Protein AF-A0A2W7B1B4-F1 (afdb_monomer)

Radius of gyration: 13.89 Å; Cα contacts (8 Å, |Δi|>4): 116; chains: 1; bounding box: 40×22×29 Å

Sequence (78 aa):
MQSLEQRQATDWEFVEVWTDATSRVPYLLVLVADREGYKIYDPKEDYRQVFAAPTYEEAKLWLAEDEYERVDGRLTDT

Nearest PDB structures (foldseek):
  1upr-assembly1_A  TM=5.817E-01  e=2.455E+00  Homo sapiens
  2dkp-assembly1_A  TM=4.583E-01  e=1.393E+00  Homo sapiens
  3snh-assembly1_A-2  TM=5.876E-01  e=7.207E+00  Homo sapiens

Foldseek 3Di:
DDDPPPPPPDQFPDKWWKWDPPDPDIAIWIWTQGPQGIWIFHVVVVRDTPDTDRYPVVVVVVCVVVVIDIDDDDDDDD

Solvent-accessible surface area (backbone atoms only — not comparable to full-atom values): 4792 Å² total; per-residue (Å²): 134,85,67,91,79,74,66,68,85,72,71,59,77,49,75,47,48,29,31,34,69,91,48,100,68,61,45,63,38,38,40,39,33,35,91,86,26,30,36,32,26,30,64,89,61,79,54,37,74,78,46,74,27,82,41,67,68,58,45,48,48,62,40,46,75,72,63,32,41,76,61,80,84,76,92,71,95,126

pLDDT: mean 87.79, std 15.57, range [40.97, 98.31]

Structure (mmCIF, N/CA/C/O backbone):
data_AF-A0A2W7B1B4-F1
#
_entry.id   AF-A0A2W7B1B4-F1
#
loop_
_atom_site.group_PDB
_atom_site.id
_atom_site.type_symbol
_atom_site.label_atom_id
_atom_site.label_alt_id
_atom_site.label_comp_id
_atom_site.label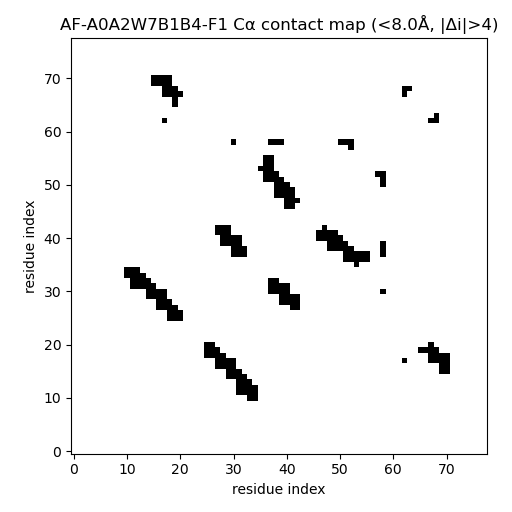_asym_id
_atom_site.label_entity_id
_atom_site.label_seq_id
_atom_site.pdbx_PDB_ins_code
_atom_site.Cartn_x
_atom_site.Cartn_y
_atom_site.Cartn_z
_atom_site.occupancy
_atom_site.B_iso_or_equiv
_atom_site.auth_seq_id
_atom_site.auth_comp_id
_atom_site.auth_asym_id
_atom_site.auth_atom_id
_atom_site.pdbx_PDB_model_num
ATOM 1 N N . MET A 1 1 ? -20.102 -13.968 -16.456 1.00 40.97 1 MET A N 1
ATOM 2 C CA . MET A 1 1 ? -19.277 -12.764 -16.682 1.00 40.97 1 MET A CA 1
ATOM 3 C C . MET A 1 1 ? -20.060 -11.571 -16.173 1.00 40.97 1 MET A C 1
ATOM 5 O O . MET A 1 1 ? -21.018 -11.183 -16.825 1.00 40.97 1 MET A O 1
ATOM 9 N N . GLN A 1 2 ? -19.735 -11.064 -14.984 1.00 43.09 2 GLN A N 1
ATOM 10 C CA . GLN A 1 2 ? -20.271 -9.777 -14.532 1.00 43.09 2 GLN A CA 1
ATOM 11 C C . GLN A 1 2 ? -19.527 -8.664 -15.283 1.00 43.09 2 GLN A C 1
ATOM 13 O O . GLN A 1 2 ? -18.323 -8.788 -15.517 1.00 43.09 2 GLN A O 1
ATOM 18 N N . SER A 1 3 ? -20.259 -7.657 -15.768 1.00 47.53 3 SER A N 1
ATOM 19 C CA . SER A 1 3 ? -19.694 -6.572 -16.572 1.00 47.53 3 SER A CA 1
ATOM 20 C C . SER A 1 3 ? -18.800 -5.671 -15.718 1.00 47.53 3 SER A C 1
ATOM 22 O O . SER A 1 3 ? -19.012 -5.509 -14.518 1.00 47.53 3 SER A O 1
ATOM 24 N N . LEU A 1 4 ? -17.821 -5.035 -16.365 1.00 56.06 4 LEU A N 1
ATOM 25 C CA . LEU A 1 4 ? -16.900 -4.043 -15.789 1.00 56.06 4 LEU A CA 1
ATOM 26 C C . LEU A 1 4 ? -17.601 -2.790 -15.211 1.00 56.06 4 LEU A C 1
ATOM 28 O O . LEU A 1 4 ? -16.922 -1.870 -14.757 1.00 56.06 4 LEU A O 1
ATOM 32 N N . GLU A 1 5 ? -18.935 -2.734 -15.253 1.00 51.56 5 GLU A N 1
ATOM 33 C CA . GLU A 1 5 ? -19.763 -1.579 -14.895 1.00 51.56 5 GLU A CA 1
ATOM 34 C C . GLU A 1 5 ? -20.343 -1.659 -13.479 1.00 51.56 5 GLU A C 1
ATOM 36 O O . GLU A 1 5 ? -20.895 -0.678 -12.992 1.00 51.56 5 GLU A O 1
ATOM 41 N N . GLN A 1 6 ? -20.154 -2.767 -12.760 1.00 48.09 6 GLN A N 1
ATOM 42 C CA . GLN A 1 6 ? -20.343 -2.795 -11.306 1.00 48.09 6 GLN A CA 1
ATOM 43 C C . GLN A 1 6 ? -19.048 -2.379 -10.601 1.00 48.09 6 GLN A C 1
ATOM 45 O O . GLN A 1 6 ? -18.541 -3.085 -9.734 1.00 48.09 6 GLN A O 1
ATOM 50 N N . ARG A 1 7 ? -18.479 -1.226 -10.974 1.00 54.44 7 ARG A N 1
ATOM 51 C CA . ARG A 1 7 ? -17.489 -0.581 -10.109 1.00 54.44 7 ARG A CA 1
ATOM 52 C C . ARG A 1 7 ? -18.265 -0.085 -8.897 1.00 54.44 7 ARG A C 1
ATOM 54 O O . ARG A 1 7 ? -18.942 0.937 -8.983 1.00 54.44 7 ARG A O 1
ATOM 61 N N . GLN A 1 8 ? -18.237 -0.853 -7.805 1.00 54.12 8 GLN A N 1
ATOM 62 C CA . GLN A 1 8 ? -18.583 -0.328 -6.486 1.00 54.12 8 GLN A CA 1
ATOM 63 C C . GLN A 1 8 ? -17.915 1.039 -6.351 1.00 54.12 8 GLN A C 1
ATOM 65 O O . GLN A 1 8 ? -16.760 1.190 -6.757 1.00 54.12 8 GLN A O 1
ATOM 70 N N . ALA A 1 9 ? -18.657 2.032 -5.855 1.00 53.56 9 ALA A N 1
ATOM 71 C CA . ALA A 1 9 ? -18.058 3.296 -5.463 1.00 53.56 9 ALA A CA 1
ATOM 72 C C . ALA A 1 9 ? -16.862 2.951 -4.576 1.00 53.56 9 ALA A C 1
ATOM 74 O O . ALA A 1 9 ? -17.007 2.280 -3.558 1.00 53.56 9 ALA A O 1
ATOM 75 N N . THR A 1 10 ? -15.670 3.268 -5.055 1.00 67.94 10 THR A N 1
ATOM 76 C CA . THR A 1 10 ? -14.460 2.954 -4.327 1.00 67.94 10 THR A CA 1
ATOM 77 C C . THR A 1 10 ? -14.337 3.966 -3.203 1.00 67.94 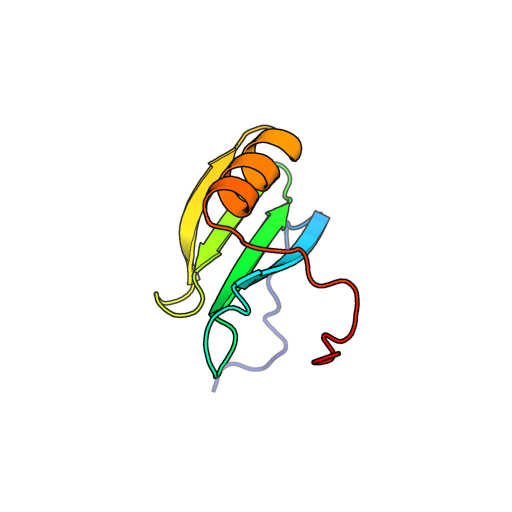10 THR A C 1
ATOM 79 O O . THR A 1 10 ? -14.166 5.150 -3.480 1.00 67.94 10 THR A O 1
ATOM 82 N N . ASP A 1 11 ? -14.438 3.508 -1.956 1.00 83.38 11 ASP A N 1
ATOM 83 C CA . ASP A 1 11 ? -14.327 4.355 -0.759 1.00 83.38 11 ASP A CA 1
ATOM 84 C C . ASP A 1 11 ? -12.871 4.716 -0.401 1.00 83.38 11 ASP A C 1
ATOM 86 O O . ASP A 1 11 ? -12.619 5.317 0.643 1.00 83.38 11 ASP A O 1
ATOM 90 N N . TRP A 1 12 ? -11.908 4.372 -1.263 1.00 90.75 12 TRP A N 1
ATOM 91 C CA . TRP A 1 12 ? -10.502 4.707 -1.066 1.00 90.75 12 TRP A CA 1
ATOM 92 C C . TRP A 1 12 ? -10.184 6.144 -1.499 1.00 90.75 12 TRP A C 1
ATOM 94 O O . TRP A 1 12 ? -10.665 6.635 -2.520 1.00 90.75 12 TRP A O 1
ATOM 104 N N . GLU A 1 13 ? -9.343 6.811 -0.714 1.00 94.94 13 GLU A N 1
ATOM 105 C CA . GLU A 1 13 ? -8.810 8.151 -0.962 1.00 94.94 13 GLU A CA 1
ATOM 106 C C . GLU A 1 13 ? -7.559 8.085 -1.840 1.00 94.94 13 GLU A C 1
ATOM 108 O O . GLU A 1 13 ? -7.430 8.838 -2.807 1.00 94.94 13 GLU A O 1
ATOM 113 N N . PHE A 1 14 ? -6.660 7.143 -1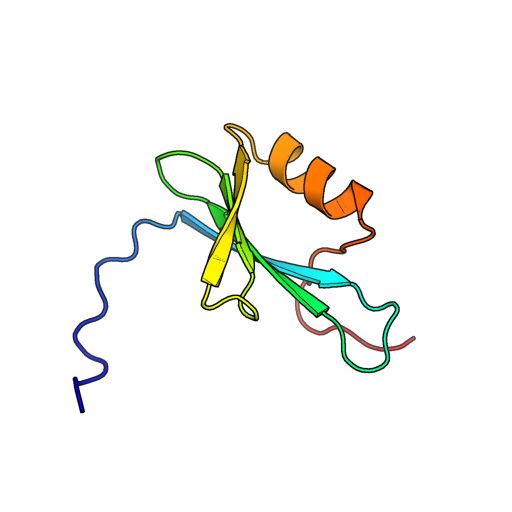.547 1.00 95.56 14 PHE A N 1
ATOM 114 C CA . PHE A 1 14 ? -5.522 6.826 -2.402 1.00 95.56 14 PHE A CA 1
ATOM 115 C C . PHE A 1 14 ? -5.072 5.374 -2.238 1.00 95.56 14 PHE A C 1
ATOM 117 O O . PHE A 1 14 ? -5.423 4.689 -1.276 1.00 95.56 14 PHE A O 1
ATOM 124 N N . VAL A 1 15 ? -4.273 4.922 -3.203 1.00 96.31 15 VAL A N 1
ATOM 125 C CA . VAL A 1 15 ? -3.648 3.602 -3.204 1.00 96.31 15 VAL A CA 1
ATOM 126 C C . VAL A 1 15 ? -2.168 3.759 -3.525 1.00 96.31 15 VAL A C 1
ATOM 128 O O . VAL A 1 15 ? -1.812 4.474 -4.462 1.00 96.31 15 VAL A O 1
ATOM 131 N N . GLU A 1 16 ? -1.319 3.066 -2.777 1.00 97.56 16 GLU A N 1
ATOM 132 C CA . GLU A 1 16 ? 0.108 2.939 -3.048 1.00 97.56 16 GLU A CA 1
ATOM 133 C C . GLU A 1 16 ? 0.477 1.472 -3.261 1.00 97.56 16 GLU A C 1
ATOM 135 O O . GLU A 1 16 ? -0.064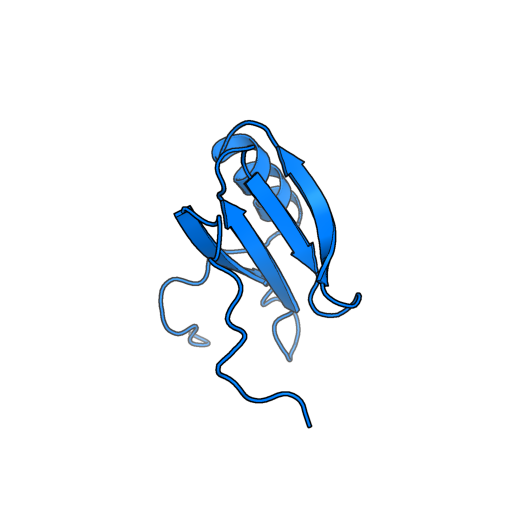 0.568 -2.620 1.00 97.56 16 GLU A O 1
ATOM 140 N N . VAL A 1 17 ? 1.433 1.244 -4.157 1.00 97.00 17 VAL A N 1
ATOM 141 C CA . VAL A 1 17 ? 2.067 -0.061 -4.333 1.00 97.00 17 VAL A CA 1
ATOM 142 C C . VAL A 1 17 ? 3.418 -0.017 -3.643 1.00 97.00 17 VAL A C 1
ATOM 144 O O . VAL A 1 17 ? 4.194 0.918 -3.839 1.00 97.00 17 VAL A O 1
ATOM 147 N N . TRP A 1 18 ? 3.682 -1.041 -2.849 1.00 97.12 18 TRP A N 1
ATOM 148 C CA . TRP A 1 18 ? 4.914 -1.220 -2.103 1.00 97.12 18 TRP A CA 1
ATOM 149 C C . TRP A 1 18 ? 5.560 -2.520 -2.539 1.00 97.12 18 TRP A C 1
ATOM 151 O O . TRP A 1 18 ? 4.861 -3.509 -2.758 1.00 97.12 18 TRP A O 1
ATOM 161 N N . THR A 1 19 ? 6.877 -2.511 -2.713 1.00 95.12 19 THR A N 1
ATOM 162 C CA . THR A 1 19 ? 7.602 -3.642 -3.276 1.00 95.12 19 THR A CA 1
ATOM 163 C C . THR A 1 19 ? 8.758 -4.076 -2.397 1.00 95.12 19 THR A C 1
ATOM 165 O O . THR A 1 19 ? 9.525 -3.243 -1.937 1.00 95.12 19 THR A O 1
ATOM 168 N N . ASP A 1 20 ? 8.936 -5.382 -2.259 1.00 92.94 20 ASP A N 1
ATOM 169 C CA . ASP A 1 20 ? 10.221 -5.975 -1.905 1.00 92.94 20 ASP A CA 1
ATOM 170 C C . ASP A 1 20 ? 10.891 -6.416 -3.217 1.00 92.94 20 ASP A C 1
ATOM 172 O O . ASP A 1 20 ? 10.410 -7.315 -3.918 1.00 92.94 20 ASP A O 1
ATOM 176 N N . ALA A 1 21 ? 11.970 -5.725 -3.590 1.00 83.38 21 ALA A N 1
ATOM 177 C CA . ALA A 1 21 ? 12.726 -5.966 -4.820 1.00 83.38 21 ALA A CA 1
ATOM 178 C C . ALA A 1 21 ? 13.963 -6.864 -4.615 1.00 83.38 21 ALA A C 1
ATOM 180 O O . ALA A 1 21 ? 14.774 -7.003 -5.530 1.00 83.38 21 ALA A O 1
ATOM 181 N N . THR A 1 22 ? 14.114 -7.508 -3.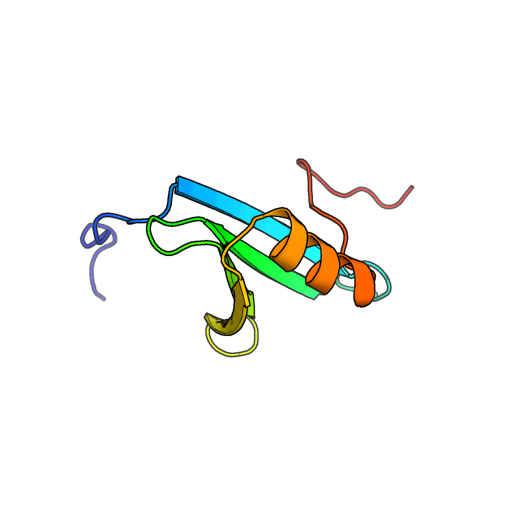453 1.00 85.06 22 THR A N 1
ATOM 182 C CA . THR A 1 22 ? 15.262 -8.391 -3.162 1.00 85.06 22 THR A CA 1
ATOM 183 C C . THR A 1 22 ? 15.229 -9.701 -3.956 1.00 85.06 22 THR A C 1
ATOM 185 O O . THR A 1 22 ? 16.247 -10.384 -4.109 1.00 85.06 22 THR A O 1
ATOM 188 N N . SER A 1 23 ? 14.065 -10.066 -4.497 1.00 80.88 23 SER A N 1
ATOM 189 C CA . SER A 1 23 ? 13.862 -11.286 -5.276 1.00 80.88 23 SER A CA 1
ATOM 190 C C . SER A 1 23 ? 13.797 -11.026 -6.788 1.00 80.88 23 SER A C 1
ATOM 192 O O . SER A 1 23 ? 13.552 -9.917 -7.253 1.00 80.88 23 SER A O 1
ATOM 194 N N . ARG A 1 24 ? 13.991 -12.081 -7.600 1.00 81.94 24 ARG A N 1
ATOM 195 C CA . ARG A 1 24 ? 14.004 -11.987 -9.078 1.00 81.94 24 ARG A CA 1
ATOM 196 C C . ARG A 1 24 ? 12.718 -11.387 -9.668 1.00 81.94 24 ARG A C 1
ATOM 198 O O . ARG A 1 24 ? 12.758 -10.811 -10.752 1.00 81.94 24 ARG A O 1
ATOM 205 N N . VAL A 1 25 ? 11.581 -11.602 -9.011 1.00 87.56 25 VAL A N 1
ATOM 206 C CA . VAL A 1 25 ? 10.294 -10.997 -9.365 1.00 87.56 25 VAL A CA 1
ATOM 207 C C . VAL A 1 25 ? 9.828 -10.254 -8.122 1.00 87.56 25 VAL A C 1
ATOM 209 O O . VAL A 1 25 ? 9.515 -10.939 -7.151 1.00 87.56 25 VAL A O 1
ATOM 212 N N . PRO A 1 26 ? 9.778 -8.911 -8.137 1.00 90.50 26 PRO A N 1
ATOM 213 C CA . PRO A 1 26 ? 9.470 -8.149 -6.938 1.00 90.50 26 PRO A CA 1
ATOM 214 C C . PRO A 1 26 ? 8.132 -8.564 -6.328 1.00 90.50 26 PRO A C 1
ATOM 216 O O . PRO A 1 26 ? 7.148 -8.785 -7.046 1.00 90.50 26 PRO A O 1
ATOM 219 N N . TYR A 1 27 ? 8.108 -8.697 -5.006 1.00 94.00 27 TYR A N 1
ATOM 220 C CA . TYR A 1 27 ? 6.890 -8.989 -4.266 1.00 94.00 27 TYR A CA 1
ATOM 221 C C . TYR A 1 27 ? 6.146 -7.697 -3.962 1.00 94.00 27 TYR A C 1
ATOM 223 O O . TYR A 1 27 ? 6.786 -6.692 -3.678 1.00 94.00 27 TYR A O 1
ATOM 231 N N . LEU A 1 28 ? 4.812 -7.710 -4.026 1.00 95.38 28 LEU A N 1
ATOM 232 C CA . LEU A 1 28 ? 4.001 -6.497 -3.941 1.00 95.38 28 LEU A CA 1
ATOM 233 C C . LEU A 1 28 ? 3.003 -6.567 -2.791 1.00 95.38 28 LEU A C 1
ATOM 235 O O . LEU A 1 28 ? 2.272 -7.547 -2.661 1.00 95.38 28 LEU A O 1
ATOM 239 N N . LEU A 1 29 ? 2.897 -5.466 -2.059 1.00 97.62 29 LEU A N 1
ATOM 240 C CA . LEU A 1 29 ? 1.793 -5.162 -1.160 1.00 97.62 29 LEU A CA 1
ATOM 241 C C . LEU A 1 29 ? 1.081 -3.893 -1.629 1.00 97.62 29 LEU A C 1
ATOM 243 O O . LEU A 1 29 ? 1.660 -3.035 -2.301 1.00 97.62 29 LEU A O 1
ATOM 247 N N . VAL A 1 30 ? -0.201 -3.784 -1.291 1.00 97.88 30 VAL A N 1
ATOM 248 C CA . VAL A 1 30 ? -1.036 -2.636 -1.654 1.00 97.88 30 VAL A CA 1
ATOM 249 C C . VAL A 1 30 ? -1.486 -1.936 -0.385 1.00 97.88 30 VAL A C 1
ATOM 251 O O . VAL A 1 30 ? -2.227 -2.514 0.406 1.00 97.88 30 VAL A O 1
ATOM 254 N N . LEU A 1 31 ? -1.071 -0.686 -0.208 1.00 98.12 31 LEU A N 1
ATOM 255 C CA . LEU A 1 31 ? -1.587 0.184 0.841 1.00 98.12 31 LEU A CA 1
ATOM 256 C C . LEU A 1 31 ? -2.784 0.951 0.281 1.00 98.12 31 LEU A C 1
ATOM 258 O O . LEU A 1 31 ? -2.681 1.618 -0.746 1.00 98.12 31 LEU A O 1
ATOM 262 N N . VAL A 1 32 ? -3.922 0.860 0.959 1.00 97.62 32 VAL A N 1
ATOM 263 C CA . VAL A 1 32 ? -5.151 1.587 0.641 1.00 97.62 32 VAL A CA 1
ATOM 264 C C . VAL A 1 32 ? -5.454 2.521 1.800 1.00 97.62 32 VAL A C 1
ATOM 266 O O . VAL A 1 32 ? -5.587 2.073 2.939 1.00 97.62 32 VAL A O 1
ATOM 269 N N . ALA A 1 33 ? -5.567 3.811 1.504 1.00 97.38 33 ALA A N 1
ATOM 270 C CA . ALA A 1 33 ? -6.121 4.785 2.428 1.00 97.38 33 ALA A CA 1
ATOM 271 C C . ALA A 1 33 ? -7.611 4.942 2.143 1.00 97.38 33 ALA A C 1
ATOM 273 O O . ALA A 1 33 ? -8.006 5.138 0.994 1.00 97.38 33 ALA A O 1
ATOM 274 N N . ASP A 1 34 ? -8.434 4.868 3.177 1.00 94.31 34 ASP A N 1
ATOM 275 C CA . ASP A 1 34 ? -9.864 5.142 3.124 1.00 94.31 34 ASP A CA 1
ATOM 276 C C . ASP A 1 34 ? -10.305 5.931 4.364 1.00 94.31 34 ASP A C 1
ATOM 278 O O . ASP A 1 34 ? -9.496 6.322 5.208 1.00 94.31 34 ASP A O 1
ATOM 282 N N . ARG A 1 35 ? -11.612 6.173 4.487 1.00 92.56 35 ARG A N 1
ATOM 283 C CA . ARG A 1 35 ? -12.184 6.951 5.600 1.00 92.56 35 ARG A CA 1
ATOM 284 C C . ARG A 1 35 ? -11.941 6.345 6.983 1.00 92.56 35 ARG A C 1
ATOM 286 O O . ARG A 1 35 ? -12.134 7.036 7.981 1.00 92.56 35 ARG A O 1
ATOM 293 N N . GLU A 1 36 ? -11.597 5.064 7.057 1.00 91.62 36 GLU A N 1
ATOM 294 C CA . GLU A 1 36 ? -11.351 4.353 8.312 1.00 91.62 36 GLU A CA 1
ATOM 295 C C . GLU A 1 36 ? -9.859 4.297 8.667 1.00 91.62 36 GLU A C 1
ATOM 297 O O . GLU A 1 36 ? -9.520 3.908 9.785 1.00 91.62 36 GLU A O 1
ATOM 302 N N . GLY A 1 37 ? -8.973 4.694 7.749 1.00 95.69 37 GLY A N 1
ATOM 303 C CA . GLY A 1 37 ? -7.529 4.726 7.955 1.00 95.69 37 GLY A CA 1
ATOM 304 C C . GLY A 1 37 ? -6.770 4.051 6.820 1.00 95.69 37 GLY A C 1
ATOM 305 O O . GLY A 1 37 ? -7.096 4.213 5.647 1.00 95.69 37 GLY A O 1
ATOM 306 N N . TYR A 1 38 ? -5.728 3.306 7.179 1.00 98.19 38 TYR A N 1
ATOM 307 C CA . TYR A 1 38 ? -4.760 2.745 6.242 1.00 98.19 38 TYR A CA 1
ATOM 308 C C . TYR A 1 38 ? -4.743 1.232 6.380 1.00 98.19 38 TYR A C 1
ATOM 310 O O . TYR A 1 38 ? -4.540 0.705 7.474 1.00 98.19 38 TYR A O 1
ATOM 318 N N . LYS A 1 39 ? -4.958 0.524 5.277 1.00 98.06 39 LYS A N 1
ATOM 319 C CA . LYS A 1 39 ? -5.036 -0.938 5.234 1.00 98.06 39 LYS A CA 1
ATOM 320 C C . LYS A 1 39 ? -4.027 -1.461 4.224 1.00 98.06 39 LYS A C 1
ATOM 322 O O . LYS A 1 39 ? -3.932 -0.935 3.119 1.00 98.06 39 LYS A O 1
ATOM 327 N N . ILE A 1 40 ? -3.280 -2.493 4.599 1.00 98.31 40 ILE A N 1
ATOM 328 C CA . ILE A 1 40 ? -2.317 -3.153 3.717 1.00 98.31 40 ILE A CA 1
ATOM 329 C C . ILE A 1 40 ? -2.895 -4.497 3.310 1.00 98.31 40 ILE A C 1
ATOM 331 O O . ILE A 1 40 ? -3.294 -5.301 4.160 1.00 98.31 40 ILE A O 1
ATOM 335 N N . TYR A 1 41 ? -2.926 -4.728 2.007 1.00 98.12 41 TYR A N 1
ATOM 336 C CA . TYR A 1 41 ? -3.459 -5.926 1.387 1.00 98.12 41 TYR A CA 1
ATOM 337 C C . TYR A 1 41 ? -2.366 -6.694 0.662 1.00 98.12 41 TYR A C 1
ATOM 339 O O . TYR A 1 41 ? -1.511 -6.102 0.000 1.00 98.12 41 TYR A O 1
ATOM 347 N N . ASP A 1 42 ? -2.457 -8.017 0.749 1.00 97.50 42 ASP A N 1
ATOM 348 C CA . ASP A 1 42 ? -1.597 -8.947 0.035 1.00 97.50 42 ASP A CA 1
ATOM 349 C C . ASP A 1 42 ? -2.340 -9.543 -1.178 1.00 97.50 42 ASP A C 1
ATOM 351 O O . ASP A 1 42 ? -3.237 -10.379 -1.007 1.00 97.50 42 ASP A O 1
ATOM 355 N N . PRO A 1 43 ? -1.982 -9.155 -2.419 1.00 95.88 43 PRO A N 1
ATOM 356 C CA . PRO A 1 43 ? -2.607 -9.694 -3.625 1.00 95.88 43 PRO A CA 1
ATOM 357 C C . PRO A 1 43 ? -2.405 -11.205 -3.823 1.00 95.88 43 PRO A C 1
ATOM 359 O O . PRO A 1 43 ? -3.219 -11.839 -4.493 1.00 95.88 43 PRO A O 1
ATOM 362 N N . LYS A 1 44 ? -1.338 -11.801 -3.273 1.00 94.56 44 LYS A N 1
ATOM 363 C CA . LYS A 1 44 ? -1.069 -13.247 -3.370 1.00 94.56 44 LYS A CA 1
ATOM 364 C C . LYS A 1 44 ? -2.011 -14.054 -2.479 1.00 94.56 44 LYS A C 1
ATOM 366 O O . LYS A 1 44 ? -2.305 -15.205 -2.802 1.00 94.56 44 LYS A O 1
ATOM 371 N N . GLU A 1 45 ? -2.505 -13.459 -1.398 1.00 94.88 45 GLU A N 1
ATOM 372 C CA . GLU A 1 45 ? -3.468 -14.068 -0.477 1.00 94.88 45 GLU A CA 1
ATOM 373 C C . GLU A 1 45 ? -4.916 -13.624 -0.761 1.00 94.88 45 GLU A C 1
ATOM 375 O O . GLU A 1 45 ? -5.673 -13.356 0.167 1.00 94.88 45 GLU A O 1
ATOM 380 N N . ASP A 1 46 ? -5.310 -13.536 -2.039 1.00 94.56 46 ASP A N 1
ATOM 381 C CA . ASP A 1 46 ? -6.661 -13.116 -2.470 1.00 94.56 46 ASP A CA 1
ATOM 382 C C . ASP A 1 46 ? -7.055 -11.723 -1.940 1.00 94.56 46 ASP A C 1
ATOM 384 O O . ASP A 1 46 ? -8.176 -11.492 -1.489 1.00 94.56 46 ASP A O 1
ATOM 388 N N . TYR A 1 47 ? -6.095 -10.788 -1.952 1.00 94.25 47 TYR A N 1
ATOM 389 C CA . TYR A 1 47 ? -6.243 -9.454 -1.357 1.00 94.25 47 TYR A CA 1
ATOM 390 C C . TYR A 1 47 ? -6.668 -9.504 0.113 1.00 94.25 47 TYR A C 1
ATOM 392 O O . TYR A 1 47 ? -7.478 -8.701 0.578 1.00 94.25 47 TYR A O 1
ATOM 400 N N . ARG A 1 48 ? -6.114 -10.441 0.881 1.00 97.12 48 ARG A N 1
ATOM 401 C CA . ARG A 1 48 ? -6.290 -10.455 2.329 1.00 97.12 48 ARG A CA 1
ATOM 402 C C . ARG A 1 48 ? -5.658 -9.209 2.952 1.00 97.12 48 ARG A C 1
ATOM 404 O O . ARG A 1 48 ? -4.529 -8.844 2.632 1.00 97.12 48 ARG A O 1
ATOM 411 N N . GLN A 1 49 ? -6.367 -8.596 3.901 1.00 96.50 49 GLN A N 1
ATOM 412 C CA . GLN A 1 49 ? -5.807 -7.553 4.760 1.00 96.50 49 GLN A CA 1
ATOM 413 C C . GLN A 1 49 ? -4.774 -8.174 5.711 1.00 96.50 49 GLN A C 1
ATOM 415 O O . GLN A 1 49 ? -5.120 -9.012 6.550 1.00 96.50 49 GLN A O 1
ATOM 420 N N . VAL A 1 50 ? -3.514 -7.768 5.584 1.00 97.75 50 VAL A N 1
ATOM 421 C CA . VAL A 1 50 ? -2.403 -8.247 6.424 1.00 97.75 50 VAL A CA 1
ATOM 422 C C . VAL A 1 50 ? -2.084 -7.287 7.565 1.00 97.75 50 VAL A C 1
ATOM 424 O O . VAL A 1 50 ? -1.604 -7.721 8.609 1.00 97.75 50 VAL A O 1
ATOM 427 N N . PHE A 1 51 ? -2.429 -6.008 7.410 1.00 98.06 51 PHE A N 1
ATOM 428 C CA . PHE A 1 51 ? -2.207 -4.986 8.426 1.00 98.06 51 PHE A CA 1
ATOM 429 C C . PHE A 1 51 ? -3.215 -3.835 8.297 1.00 98.06 51 PHE A C 1
ATOM 431 O O . PHE A 1 51 ? -3.781 -3.610 7.225 1.00 98.06 51 PHE A O 1
ATOM 438 N N . ALA A 1 52 ? -3.450 -3.113 9.393 1.00 97.69 52 ALA A N 1
ATOM 439 C CA . ALA A 1 52 ? -4.216 -1.872 9.399 1.00 97.69 52 ALA A CA 1
ATOM 440 C C . ALA A 1 52 ? -3.686 -0.914 10.468 1.00 97.69 52 ALA A C 1
ATOM 442 O O . ALA A 1 52 ? -3.305 -1.351 11.554 1.00 97.69 52 ALA A O 1
ATOM 443 N N . ALA A 1 53 ? -3.715 0.382 10.166 1.00 97.88 53 ALA A N 1
ATOM 444 C CA . ALA A 1 53 ? -3.261 1.435 11.058 1.00 97.88 53 ALA A 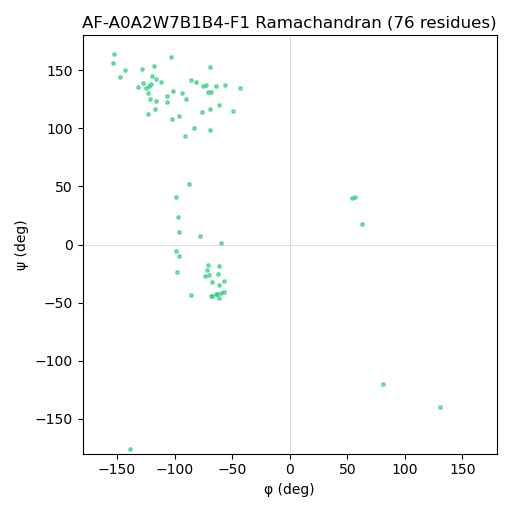CA 1
ATOM 445 C C . ALA A 1 53 ? -4.139 2.698 10.968 1.00 97.88 53 ALA A C 1
ATOM 447 O O . ALA A 1 53 ? -4.687 3.006 9.905 1.00 97.88 53 ALA A O 1
ATOM 448 N N . PRO A 1 54 ? -4.252 3.465 12.067 1.00 97.06 54 PRO A N 1
ATOM 449 C CA . PRO A 1 54 ? -4.954 4.746 12.091 1.00 97.06 54 PRO A CA 1
ATOM 450 C C . PRO A 1 54 ? -4.204 5.861 11.351 1.00 97.06 54 PRO A C 1
ATOM 452 O O . PRO A 1 54 ? -4.818 6.858 10.972 1.00 97.06 54 PRO A O 1
ATOM 455 N N . THR A 1 55 ? -2.886 5.733 11.160 1.00 97.94 55 THR A N 1
ATOM 456 C CA . THR A 1 55 ? -2.050 6.767 10.540 1.00 97.94 55 THR A CA 1
ATOM 457 C C . THR A 1 55 ? -1.210 6.214 9.394 1.00 97.94 55 THR A C 1
ATOM 459 O O . THR A 1 55 ? -0.821 5.045 9.391 1.00 97.94 55 THR A O 1
ATOM 462 N N . TYR A 1 56 ? -0.910 7.080 8.422 1.00 97.94 56 TYR A N 1
ATOM 463 C CA . TYR A 1 56 ? -0.063 6.732 7.283 1.00 97.94 56 TYR A CA 1
ATOM 464 C C . TYR A 1 56 ? 1.331 6.292 7.737 1.00 97.94 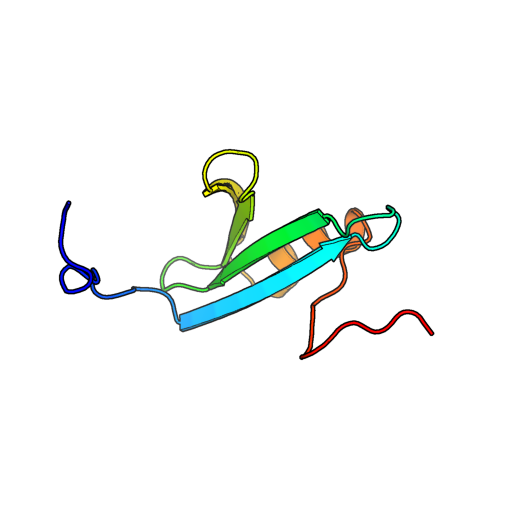56 TYR A C 1
ATOM 466 O O . TYR A 1 56 ? 1.861 5.308 7.232 1.00 97.94 56 TYR A O 1
ATOM 474 N N . GLU A 1 57 ? 1.906 6.985 8.723 1.00 98.19 57 GLU A N 1
ATOM 475 C CA . GLU A 1 57 ? 3.266 6.703 9.186 1.00 98.19 57 GLU A CA 1
ATOM 476 C C . GLU A 1 57 ? 3.389 5.347 9.881 1.00 98.19 57 GLU A C 1
ATOM 478 O O . GLU A 1 57 ? 4.414 4.692 9.740 1.00 98.19 57 GLU A O 1
ATOM 483 N N . GLU A 1 58 ? 2.348 4.880 10.575 1.00 98.19 58 GLU A N 1
ATOM 484 C CA . GLU A 1 58 ? 2.330 3.531 11.154 1.00 98.19 58 GLU A CA 1
ATOM 485 C C . GLU A 1 58 ? 2.264 2.444 10.074 1.00 98.19 58 GLU A C 1
ATOM 487 O O . GLU A 1 58 ? 3.014 1.472 10.138 1.00 98.19 58 GLU A O 1
ATOM 492 N N . ALA A 1 59 ? 1.415 2.616 9.053 1.00 98.19 59 ALA A N 1
ATOM 493 C CA . ALA A 1 59 ? 1.357 1.689 7.919 1.00 98.19 59 ALA A CA 1
ATOM 494 C C . ALA A 1 59 ? 2.679 1.667 7.138 1.00 98.19 59 ALA A C 1
ATOM 496 O O . ALA A 1 59 ? 3.186 0.605 6.785 1.00 98.19 59 ALA A O 1
ATOM 497 N N . LYS A 1 60 ? 3.264 2.845 6.917 1.00 98.00 60 LYS A N 1
ATOM 498 C CA . LYS A 1 60 ? 4.560 3.005 6.265 1.00 98.00 60 LYS A CA 1
ATOM 499 C C . LYS A 1 60 ? 5.697 2.373 7.064 1.00 98.00 60 LYS A C 1
ATOM 501 O O . LYS A 1 60 ? 6.561 1.741 6.467 1.00 98.00 60 LYS A O 1
ATOM 506 N N . LEU A 1 61 ? 5.716 2.552 8.386 1.00 97.88 61 LEU A N 1
ATOM 507 C CA . LEU A 1 61 ? 6.741 1.964 9.247 1.00 97.88 61 LEU A CA 1
ATOM 508 C C . LEU A 1 61 ? 6.699 0.439 9.166 1.00 97.88 61 LEU A C 1
ATOM 510 O O . LEU A 1 61 ? 7.737 -0.170 8.951 1.00 97.88 61 LEU A O 1
ATOM 514 N N . TRP A 1 62 ? 5.503 -0.150 9.242 1.00 97.62 62 TRP A N 1
ATOM 515 C CA . TRP A 1 62 ? 5.319 -1.595 9.103 1.00 97.62 62 TRP A CA 1
ATOM 516 C C . TRP A 1 62 ? 5.857 -2.128 7.764 1.00 97.62 62 TRP A C 1
ATOM 518 O O . TRP A 1 62 ? 6.522 -3.155 7.730 1.00 97.62 62 TRP A O 1
ATOM 528 N N . LEU A 1 63 ? 5.633 -1.404 6.661 1.00 97.50 63 LEU A N 1
ATOM 529 C CA . LEU A 1 63 ? 6.167 -1.771 5.340 1.00 97.50 63 LEU A CA 1
ATOM 530 C C . LEU A 1 63 ? 7.696 -1.658 5.285 1.00 97.50 63 LEU A C 1
ATOM 532 O O . LEU A 1 63 ? 8.368 -2.550 4.776 1.00 97.50 63 LEU A O 1
ATOM 536 N N . ALA A 1 64 ? 8.246 -0.572 5.825 1.00 94.56 64 ALA A N 1
ATOM 537 C CA . ALA A 1 64 ? 9.683 -0.321 5.816 1.00 94.56 64 ALA A CA 1
ATOM 538 C C . ALA A 1 64 ? 10.472 -1.268 6.742 1.00 94.56 64 ALA A C 1
ATOM 540 O O . ALA A 1 64 ? 11.653 -1.500 6.491 1.00 94.56 64 ALA A O 1
ATOM 541 N N . GLU A 1 65 ? 9.846 -1.807 7.797 1.00 93.81 65 GLU A N 1
ATOM 542 C CA . GLU A 1 65 ? 10.449 -2.819 8.679 1.00 93.81 65 GLU A CA 1
ATOM 543 C C . GLU A 1 65 ? 10.807 -4.109 7.924 1.00 93.81 65 GLU A C 1
ATOM 545 O O . GLU A 1 65 ? 11.853 -4.696 8.200 1.00 93.81 65 GLU A O 1
ATOM 550 N N . ASP A 1 66 ? 10.001 -4.485 6.928 1.00 89.06 66 ASP A N 1
ATOM 551 C CA . ASP A 1 66 ? 10.211 -5.658 6.069 1.00 89.06 66 ASP A CA 1
ATOM 552 C C . ASP A 1 66 ? 10.901 -5.298 4.730 1.00 89.06 66 ASP A C 1
ATOM 554 O O . ASP A 1 66 ? 10.763 -6.013 3.740 1.00 89.06 66 ASP A O 1
ATOM 558 N N . GLU A 1 67 ? 11.634 -4.179 4.679 1.00 90.69 67 GLU A N 1
ATOM 559 C CA . GLU A 1 67 ? 12.389 -3.706 3.501 1.00 90.69 67 GLU A CA 1
ATOM 560 C C . GLU A 1 67 ? 11.532 -3.378 2.260 1.00 90.69 67 GLU A C 1
ATOM 562 O O . GLU A 1 67 ? 12.064 -3.237 1.156 1.00 90.69 67 GLU A O 1
ATOM 567 N N . TYR A 1 68 ? 10.215 -3.186 2.412 1.00 95.44 68 TYR A N 1
ATOM 568 C CA . TYR A 1 68 ? 9.393 -2.728 1.295 1.00 95.44 68 TYR A CA 1
ATOM 569 C C . TYR A 1 68 ? 9.656 -1.255 0.978 1.00 95.44 68 TYR A C 1
ATOM 571 O O . TYR A 1 68 ? 9.652 -0.382 1.849 1.00 95.44 68 TYR A O 1
ATOM 579 N N . GLU A 1 69 ? 9.757 -0.959 -0.312 1.00 94.31 69 GLU A N 1
ATOM 580 C CA . GLU A 1 69 ? 9.902 0.388 -0.846 1.00 94.31 69 GLU A CA 1
ATOM 581 C C . GLU A 1 69 ? 8.650 0.806 -1.617 1.00 94.31 69 GLU A C 1
ATOM 583 O O . 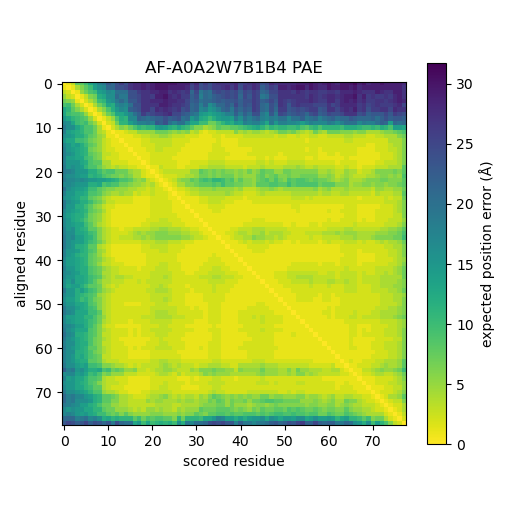GLU A 1 69 ? 8.057 0.027 -2.371 1.00 94.31 69 GLU A O 1
ATOM 588 N N . ARG A 1 70 ? 8.237 2.067 -1.457 1.00 95.50 70 ARG A N 1
ATOM 589 C CA . ARG A 1 70 ? 7.115 2.608 -2.224 1.00 95.50 70 ARG A CA 1
ATOM 590 C C . ARG A 1 70 ? 7.492 2.732 -3.696 1.00 95.50 70 ARG A C 1
ATOM 592 O O . ARG A 1 70 ? 8.499 3.341 -4.049 1.00 95.50 70 ARG A O 1
ATOM 599 N N . VAL A 1 71 ? 6.621 2.239 -4.565 1.00 94.12 71 VAL A N 1
ATOM 600 C CA . VAL A 1 71 ? 6.789 2.342 -6.012 1.00 94.12 71 VAL A CA 1
ATOM 601 C C . VAL A 1 71 ? 6.286 3.692 -6.515 1.00 94.12 71 VAL A C 1
ATOM 603 O O . VAL A 1 71 ? 5.094 3.878 -6.757 1.00 94.12 71 VAL A O 1
ATOM 606 N N . ASP A 1 72 ? 7.212 4.621 -6.745 1.00 89.62 72 ASP A N 1
ATOM 607 C CA . ASP A 1 72 ? 6.936 5.872 -7.454 1.00 89.62 72 ASP A CA 1
ATO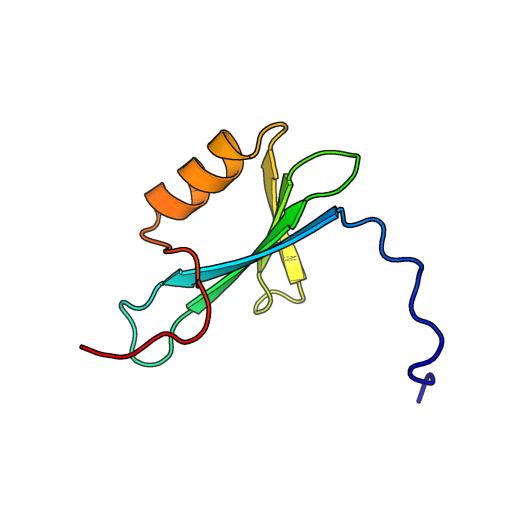M 608 C C . ASP A 1 72 ? 7.194 5.695 -8.963 1.00 89.62 72 ASP A C 1
ATOM 610 O O . ASP A 1 72 ? 8.306 5.838 -9.471 1.00 89.62 72 ASP A O 1
ATOM 614 N N . GLY A 1 73 ? 6.141 5.364 -9.716 1.00 87.38 73 GLY A N 1
ATOM 615 C CA . GLY A 1 73 ? 6.220 5.202 -11.170 1.00 87.38 73 GLY A CA 1
ATOM 616 C C . GLY A 1 73 ? 6.764 3.836 -11.604 1.00 87.38 73 GLY A C 1
ATOM 617 O O . GLY A 1 73 ? 6.131 2.813 -11.356 1.00 87.38 73 GLY A O 1
ATOM 618 N N . ARG A 1 74 ? 7.881 3.811 -12.347 1.00 86.88 74 ARG A N 1
ATOM 619 C CA . ARG A 1 74 ? 8.496 2.572 -12.857 1.00 86.88 74 ARG A CA 1
ATOM 620 C C . ARG A 1 74 ? 9.768 2.264 -12.073 1.00 86.88 74 ARG A C 1
ATOM 622 O O . ARG A 1 74 ? 10.701 3.056 -12.121 1.00 86.88 74 ARG A O 1
ATOM 629 N N . LEU A 1 75 ? 9.828 1.079 -11.469 1.00 80.06 75 LEU A N 1
ATOM 630 C CA . LEU A 1 75 ? 11.065 0.530 -10.912 1.00 80.06 75 LEU A CA 1
ATOM 631 C C . LEU A 1 75 ? 12.012 0.125 -12.040 1.00 80.06 75 LEU A C 1
ATOM 633 O O . LEU A 1 75 ? 11.614 -0.568 -12.983 1.00 80.06 75 LEU A O 1
ATOM 637 N N . THR A 1 76 ? 13.264 0.547 -11.934 1.00 81.12 76 THR A N 1
ATOM 638 C CA . THR A 1 76 ? 14.347 0.140 -12.827 1.00 81.12 76 THR A CA 1
ATOM 639 C C . THR A 1 76 ? 15.463 -0.469 -12.000 1.00 81.12 76 THR A C 1
ATOM 641 O O . THR A 1 76 ? 15.903 0.143 -11.031 1.00 81.12 76 THR A O 1
ATOM 644 N N . ASP A 1 77 ? 15.929 -1.645 -12.410 1.00 69.31 77 ASP A N 1
ATOM 645 C CA . ASP A 1 77 ? 17.197 -2.203 -11.938 1.00 69.31 77 ASP A CA 1
ATOM 646 C C . ASP A 1 77 ? 18.306 -1.226 -12.363 1.00 69.31 77 ASP A C 1
ATOM 648 O O . ASP A 1 77 ? 18.382 -0.882 -13.549 1.00 69.31 77 ASP A O 1
ATOM 652 N N . THR A 1 78 ? 19.053 -0.672 -11.407 1.00 58.03 78 THR A N 1
ATOM 653 C CA . THR A 1 78 ? 20.105 0.328 -11.674 1.00 58.03 78 THR A CA 1
ATOM 654 C C . THR A 1 78 ? 21.473 -0.300 -11.509 1.00 58.03 78 THR A C 1
ATOM 656 O O . THR A 1 78 ? 21.701 -0.919 -10.449 1.00 58.03 78 THR A O 1
#

Mean predicted aligned error: 6.45 Å

Secondary structure (DSSP, 8-state):
---TT------EEEEEEEEE-SSSS-EEEEEEEETTEEEEEEGGGTTEEEEEESSHHHHHHHHHHTT-EE--S-----